Protein AF-A0A5C8RRX3-F1 (afdb_monomer_lite)

Structure (mmCIF, N/CA/C/O backbone):
data_AF-A0A5C8RRX3-F1
#
_entry.id   AF-A0A5C8RRX3-F1
#
loop_
_atom_site.group_PDB
_atom_site.id
_atom_site.type_symbol
_atom_site.label_atom_id
_atom_site.label_alt_id
_atom_site.label_comp_id
_atom_site.label_asym_id
_atom_site.label_entity_id
_atom_site.label_seq_id
_atom_site.pdbx_PDB_ins_code
_atom_site.Cartn_x
_atom_site.Cartn_y
_atom_site.Cartn_z
_atom_site.occupancy
_atom_site.B_iso_or_equiv
_atom_site.auth_seq_id
_atom_site.auth_comp_id
_atom_site.auth_asym_id
_atom_site.auth_atom_id
_atom_site.pdbx_PDB_model_num
ATOM 1 N N . MET A 1 1 ? 3.434 24.563 -32.061 1.00 37.78 1 MET A N 1
ATOM 2 C CA . MET A 1 1 ? 4.454 23.941 -31.193 1.00 37.78 1 MET A CA 1
ATOM 3 C C . MET A 1 1 ? 3.730 22.950 -30.303 1.00 37.78 1 MET A C 1
ATOM 5 O O . MET A 1 1 ? 3.205 23.345 -29.273 1.00 37.78 1 MET A O 1
ATOM 9 N N . SER A 1 2 ? 3.587 21.704 -30.757 1.00 37.09 2 SER A N 1
ATOM 10 C CA . SER A 1 2 ? 3.037 20.645 -29.911 1.00 37.09 2 SER A CA 1
ATOM 11 C C . SER A 1 2 ? 4.090 20.310 -28.868 1.00 37.09 2 SER A C 1
ATOM 13 O O . SER A 1 2 ? 5.185 19.875 -29.223 1.00 37.09 2 SER A O 1
ATOM 15 N N . ALA A 1 3 ? 3.780 20.573 -27.602 1.00 41.41 3 ALA A N 1
ATOM 16 C CA . ALA A 1 3 ? 4.531 20.029 -26.489 1.00 41.41 3 ALA A CA 1
ATOM 17 C C . ALA A 1 3 ? 4.367 18.508 -26.552 1.00 41.41 3 ALA A C 1
ATOM 19 O O . ALA A 1 3 ? 3.338 17.965 -26.155 1.00 41.41 3 ALA A O 1
ATOM 20 N N . GLY A 1 4 ? 5.350 17.828 -27.140 1.00 41.53 4 GLY A N 1
ATOM 21 C CA . GLY A 1 4 ? 5.532 16.412 -26.892 1.00 41.53 4 GLY A CA 1
ATOM 22 C C . GLY A 1 4 ? 5.747 16.277 -25.395 1.00 41.53 4 GLY A C 1
ATOM 23 O O . GLY A 1 4 ? 6.732 16.793 -24.872 1.00 41.53 4 GLY A O 1
ATOM 24 N N . SER A 1 5 ? 4.788 15.657 -24.710 1.00 52.06 5 SER A N 1
ATOM 25 C CA . SER A 1 5 ? 5.044 15.082 -23.399 1.00 52.06 5 SER A CA 1
ATOM 26 C C . SER A 1 5 ? 6.287 14.218 -23.568 1.00 52.06 5 SER A C 1
ATOM 28 O O . SER A 1 5 ? 6.258 13.222 -24.294 1.00 52.06 5 SER A O 1
ATOM 30 N N . VAL A 1 6 ? 7.409 14.644 -22.990 1.00 56.19 6 VAL A N 1
ATOM 31 C CA . VAL A 1 6 ? 8.494 13.719 -22.692 1.00 56.19 6 VAL A CA 1
ATOM 32 C C . VAL A 1 6 ? 7.874 12.795 -21.660 1.00 56.19 6 VAL A C 1
ATOM 34 O O . VAL A 1 6 ? 7.844 13.134 -20.480 1.00 56.19 6 VAL A O 1
ATOM 37 N N . GLY A 1 7 ? 7.260 11.705 -22.132 1.00 55.25 7 GLY A N 1
ATOM 38 C CA . GLY A 1 7 ? 6.771 10.649 -21.263 1.00 55.25 7 GLY A CA 1
ATOM 39 C C . GLY A 1 7 ? 7.911 10.323 -20.317 1.00 55.25 7 GLY A C 1
ATOM 40 O O . GLY A 1 7 ? 9.047 10.121 -20.762 1.00 55.25 7 GLY A O 1
ATOM 41 N N . ALA A 1 8 ? 7.640 10.419 -19.020 1.00 64.81 8 ALA A N 1
ATOM 42 C CA . ALA A 1 8 ? 8.578 9.977 -18.014 1.00 64.81 8 ALA A CA 1
ATOM 43 C C . ALA A 1 8 ? 9.062 8.579 -18.433 1.00 64.81 8 ALA A C 1
ATOM 45 O O . ALA A 1 8 ? 8.272 7.756 -18.888 1.00 64.81 8 ALA A O 1
ATOM 46 N N . GLY A 1 9 ? 10.373 8.325 -18.391 1.00 85.38 9 GLY A N 1
ATOM 47 C CA . GLY A 1 9 ? 10.873 6.997 -18.747 1.00 85.38 9 GLY A CA 1
ATOM 48 C C . GLY A 1 9 ? 10.147 5.924 -17.919 1.00 85.38 9 GLY A C 1
ATOM 49 O O . GLY A 1 9 ? 9.717 6.222 -16.802 1.00 85.38 9 GLY A O 1
ATOM 50 N N . PRO A 1 10 ? 10.040 4.676 -18.405 1.00 87.38 10 PRO A N 1
ATOM 51 C CA . PRO A 1 10 ? 9.259 3.623 -17.740 1.00 87.38 10 PRO A CA 1
ATOM 52 C C . PRO A 1 10 ? 9.687 3.369 -16.283 1.00 87.38 10 PRO A C 1
ATOM 54 O O . PRO A 1 10 ? 8.920 2.861 -15.471 1.00 87.38 10 PRO A O 1
ATOM 57 N N . GLU A 1 11 ? 10.921 3.728 -15.929 1.00 91.94 11 GLU A N 1
ATOM 58 C CA . GLU A 1 11 ? 11.432 3.697 -14.557 1.00 91.94 11 GLU A CA 1
ATOM 59 C C . GLU A 1 11 ? 10.799 4.766 -13.658 1.00 91.94 11 GLU A C 1
ATOM 61 O O . GLU A 1 11 ? 10.399 4.452 -12.542 1.00 91.94 11 GLU A O 1
ATOM 66 N N . ILE A 1 12 ? 10.662 6.000 -14.151 1.00 95.06 12 ILE A N 1
ATOM 67 C CA . ILE A 1 12 ? 10.054 7.118 -13.416 1.00 95.06 12 ILE A CA 1
ATOM 68 C C . ILE A 1 12 ? 8.550 6.873 -13.250 1.00 95.06 12 ILE A C 1
ATOM 70 O O . ILE A 1 12 ? 8.015 7.084 -12.167 1.00 95.06 12 ILE A O 1
ATOM 74 N N . GLU A 1 13 ? 7.872 6.382 -14.291 1.00 95.62 13 GLU A N 1
ATOM 75 C CA . GLU A 1 13 ? 6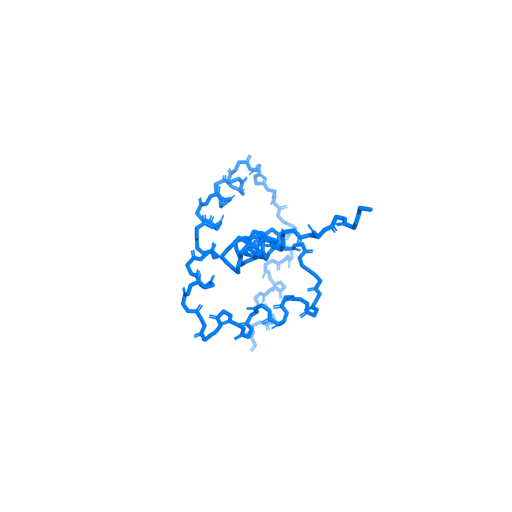.448 6.028 -14.208 1.00 95.62 13 GLU A CA 1
ATOM 76 C C . GLU A 1 13 ? 6.201 4.888 -13.207 1.00 95.62 13 GLU A C 1
ATOM 78 O O . GLU A 1 13 ? 5.245 4.930 -12.433 1.00 95.62 13 GLU A O 1
ATOM 83 N N . ARG A 1 14 ? 7.076 3.872 -13.178 1.00 96.75 14 ARG A N 1
ATOM 84 C CA . ARG A 1 14 ? 7.020 2.803 -12.168 1.00 96.75 14 ARG A CA 1
ATOM 85 C C . ARG A 1 14 ? 7.220 3.355 -10.760 1.00 96.75 14 ARG A C 1
ATOM 87 O O . ARG A 1 14 ? 6.467 2.979 -9.867 1.00 96.75 14 ARG A O 1
ATOM 94 N N . ASP A 1 15 ? 8.220 4.210 -10.565 1.00 98.06 15 ASP A N 1
ATOM 95 C CA . ASP A 1 15 ? 8.515 4.802 -9.259 1.00 98.06 15 ASP A CA 1
ATOM 96 C C . ASP A 1 15 ? 7.337 5.638 -8.734 1.00 98.06 15 ASP A C 1
ATOM 98 O O . ASP A 1 15 ? 6.931 5.480 -7.585 1.00 98.06 15 ASP A O 1
ATOM 102 N N . GLN A 1 16 ? 6.715 6.446 -9.598 1.00 97.88 16 GLN A N 1
ATOM 103 C CA . GLN A 1 16 ? 5.526 7.233 -9.254 1.00 97.88 16 GLN A CA 1
ATOM 104 C C . GLN A 1 16 ? 4.336 6.346 -8.873 1.00 97.88 16 GLN A C 1
ATOM 106 O O . GLN A 1 16 ? 3.754 6.535 -7.805 1.00 97.88 16 GLN A O 1
ATOM 111 N N . ARG A 1 17 ? 4.015 5.331 -9.688 1.00 98.19 17 ARG A N 1
ATOM 112 C CA . ARG A 1 17 ? 2.927 4.390 -9.369 1.00 98.19 17 ARG A CA 1
ATOM 113 C C . ARG A 1 17 ? 3.203 3.597 -8.092 1.00 98.19 17 ARG A C 1
ATOM 115 O O . ARG A 1 17 ? 2.273 3.324 -7.343 1.00 98.19 17 ARG A O 1
ATOM 122 N N . ALA A 1 18 ? 4.461 3.248 -7.809 1.00 98.56 18 ALA A N 1
ATOM 123 C CA . ALA A 1 18 ? 4.836 2.602 -6.552 1.00 98.56 18 ALA A CA 1
ATOM 124 C C . ALA A 1 18 ? 4.596 3.521 -5.343 1.00 98.56 18 ALA A C 1
ATOM 126 O O . ALA A 1 18 ? 4.079 3.059 -4.327 1.00 98.56 18 ALA A O 1
ATOM 127 N N . ALA A 1 19 ? 4.899 4.817 -5.463 1.00 98.38 19 ALA A N 1
ATOM 128 C CA . ALA A 1 19 ? 4.601 5.804 -4.428 1.00 98.38 19 ALA A CA 1
ATOM 129 C C . ALA A 1 19 ? 3.091 5.903 -4.153 1.00 98.38 19 ALA A C 1
ATOM 131 O O . ALA A 1 19 ? 2.659 5.838 -3.003 1.00 98.38 19 ALA A O 1
ATOM 132 N N . GLU A 1 20 ? 2.283 6.014 -5.209 1.00 98.38 20 GLU A N 1
ATOM 133 C CA . GLU A 1 20 ? 0.819 6.085 -5.122 1.00 98.38 20 GLU A CA 1
ATOM 134 C C . GLU A 1 20 ? 0.209 4.792 -4.574 1.00 98.38 20 GLU A C 1
ATOM 136 O O . GLU A 1 20 ? -0.737 4.825 -3.783 1.00 98.38 20 GLU A O 1
ATOM 141 N N . TYR A 1 21 ? 0.771 3.643 -4.954 1.00 98.38 21 TYR A N 1
ATOM 142 C CA . TYR A 1 21 ? 0.389 2.344 -4.417 1.00 98.38 21 TYR A CA 1
ATOM 143 C C . TYR A 1 21 ? 0.620 2.282 -2.900 1.00 98.38 21 TYR A C 1
ATOM 145 O O . TYR A 1 21 ? -0.303 1.932 -2.162 1.00 98.38 21 TYR A O 1
ATOM 153 N N . VAL A 1 22 ? 1.814 2.668 -2.427 1.00 98.12 22 VAL A N 1
ATOM 154 C CA . VAL A 1 22 ? 2.166 2.664 -0.994 1.00 98.12 22 VAL A CA 1
ATOM 155 C C . VAL A 1 22 ? 1.330 3.671 -0.203 1.00 98.12 22 VAL A C 1
ATOM 157 O O . VAL A 1 22 ? 0.884 3.364 0.900 1.00 98.12 22 VAL A O 1
ATOM 160 N N . LEU A 1 23 ? 1.060 4.851 -0.767 1.00 96.31 23 LEU A N 1
ATOM 161 C CA . LEU A 1 23 ? 0.179 5.854 -0.158 1.00 96.31 23 LEU A CA 1
ATOM 162 C C . LEU A 1 23 ? -1.307 5.457 -0.185 1.00 96.31 23 LEU A C 1
ATOM 164 O O . LEU A 1 23 ? -2.117 6.084 0.496 1.00 96.31 23 LEU A O 1
ATOM 168 N N . GLY A 1 24 ? -1.675 4.432 -0.958 1.00 96.88 24 GLY A N 1
ATOM 169 C CA . GLY A 1 24 ? -3.056 3.981 -1.108 1.00 96.88 24 GLY A CA 1
ATOM 170 C C . GLY A 1 24 ? -3.931 4.927 -1.934 1.00 96.88 24 GLY A C 1
ATOM 171 O O . GLY A 1 24 ? -5.144 4.943 -1.740 1.00 96.88 24 GLY A O 1
ATOM 172 N N . THR A 1 25 ? -3.341 5.719 -2.835 1.00 97.75 25 THR A N 1
ATOM 173 C CA . THR A 1 25 ? -4.049 6.731 -3.640 1.00 97.75 25 THR A CA 1
ATOM 174 C C . THR A 1 25 ? -4.431 6.262 -5.043 1.00 97.75 25 THR A C 1
ATOM 176 O O . THR A 1 25 ? -5.171 6.969 -5.724 1.00 97.75 25 THR A O 1
ATOM 179 N N . LEU A 1 26 ? -3.959 5.089 -5.481 1.00 98.19 26 LEU A N 1
ATOM 180 C CA . LEU A 1 26 ? -4.407 4.474 -6.735 1.00 98.19 26 LEU A CA 1
ATOM 181 C C . LEU A 1 26 ? -5.905 4.150 -6.692 1.00 98.19 26 LEU A C 1
ATOM 183 O O . LEU A 1 26 ? -6.431 3.711 -5.664 1.00 98.19 26 LEU A O 1
ATOM 187 N N . SER A 1 27 ? -6.581 4.286 -7.835 1.00 98.06 27 SER A N 1
ATOM 188 C CA . SER A 1 27 ? -7.930 3.743 -7.999 1.00 98.06 27 SER A CA 1
ATOM 189 C C . SER A 1 27 ? -7.931 2.212 -7.891 1.00 98.06 27 SER A C 1
ATOM 191 O O . SER A 1 27 ? -6.890 1.553 -7.951 1.00 98.06 27 SER A O 1
ATOM 193 N N . PHE A 1 28 ? -9.120 1.620 -7.742 1.00 97.75 28 PHE A N 1
ATOM 194 C CA . PHE A 1 28 ? -9.264 0.166 -7.635 1.00 97.75 28 PHE A CA 1
ATOM 195 C C . PHE A 1 28 ? -8.651 -0.573 -8.837 1.00 97.75 28 PHE A C 1
ATOM 197 O O . PHE A 1 28 ? -7.886 -1.520 -8.650 1.00 97.75 28 PHE A O 1
ATOM 204 N N . ASP A 1 29 ? -8.940 -0.107 -10.054 1.00 98.12 29 ASP A N 1
ATOM 205 C CA . ASP A 1 29 ? -8.465 -0.743 -11.285 1.00 98.12 29 ASP A CA 1
ATOM 206 C C . ASP A 1 29 ? -6.950 -0.575 -11.463 1.00 98.12 29 ASP A C 1
ATOM 208 O O . ASP A 1 29 ? -6.253 -1.531 -11.810 1.00 98.12 29 ASP A O 1
ATOM 212 N N . GLU A 1 30 ? -6.414 0.612 -11.164 1.00 98.00 30 GLU A N 1
ATOM 213 C CA . GLU A 1 30 ? -4.969 0.870 -11.215 1.00 98.00 30 GLU A CA 1
ATOM 214 C C . GLU A 1 30 ? -4.215 0.014 -10.201 1.00 98.00 30 GLU A C 1
ATOM 216 O O . GLU A 1 30 ? -3.180 -0.567 -10.530 1.00 98.00 30 GLU A O 1
ATOM 221 N N . ARG A 1 31 ? -4.753 -0.120 -8.984 1.00 98.44 31 ARG A N 1
ATOM 222 C CA . ARG A 1 31 ? -4.180 -0.987 -7.958 1.00 98.44 31 ARG A CA 1
ATOM 223 C C . ARG A 1 31 ? -4.190 -2.446 -8.401 1.00 98.44 31 ARG A C 1
ATOM 225 O O . ARG A 1 31 ? -3.171 -3.114 -8.270 1.00 98.44 31 ARG A O 1
ATOM 232 N N . ALA A 1 32 ? -5.300 -2.943 -8.947 1.00 98.25 32 ALA A N 1
ATOM 233 C CA . ALA A 1 32 ? -5.389 -4.321 -9.428 1.00 98.25 32 ALA A CA 1
ATOM 234 C C . ALA A 1 32 ? -4.375 -4.605 -10.553 1.00 98.25 32 ALA A C 1
ATOM 236 O O . ALA A 1 32 ? -3.695 -5.633 -10.530 1.00 98.25 32 ALA A O 1
ATOM 237 N N . ALA A 1 33 ? -4.225 -3.676 -11.502 1.00 97.81 33 ALA A N 1
ATOM 238 C CA . ALA A 1 33 ? -3.231 -3.782 -12.567 1.00 97.81 33 ALA A CA 1
ATOM 239 C C . ALA A 1 33 ? -1.792 -3.750 -12.023 1.00 97.81 33 ALA A C 1
ATOM 241 O O . ALA A 1 33 ? -0.956 -4.556 -12.434 1.00 97.81 33 ALA A O 1
ATOM 242 N N . PHE A 1 34 ? -1.510 -2.856 -11.072 1.00 98.38 34 PHE A N 1
ATOM 243 C CA . PHE A 1 34 ? -0.195 -2.733 -10.445 1.00 98.38 34 PHE A CA 1
ATOM 244 C C . PHE A 1 34 ? 0.189 -3.985 -9.641 1.00 98.38 34 PHE A C 1
ATOM 246 O O . PHE A 1 34 ? 1.337 -4.416 -9.690 1.00 98.38 34 PHE A O 1
ATOM 253 N N . GLU A 1 35 ? -0.760 -4.617 -8.947 1.00 98.12 35 GL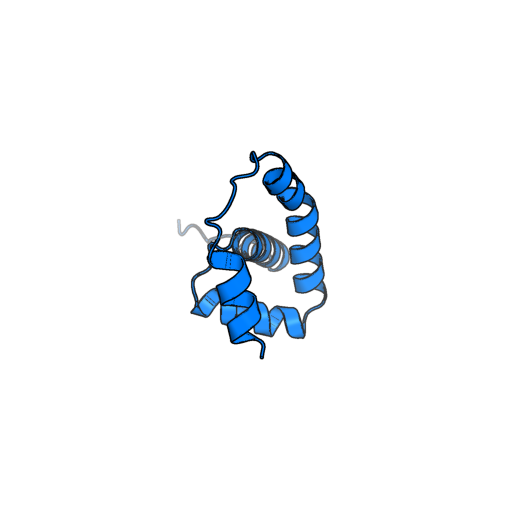U A N 1
ATOM 254 C CA . GLU A 1 35 ? -0.518 -5.867 -8.210 1.00 98.12 35 GLU A CA 1
ATOM 255 C C . GLU A 1 35 ? -0.201 -7.037 -9.145 1.00 98.12 35 GLU A C 1
ATOM 257 O O . GLU A 1 35 ? 0.695 -7.834 -8.859 1.00 98.12 35 GLU A O 1
ATOM 262 N N . LEU A 1 36 ? -0.891 -7.124 -10.288 1.00 97.94 36 LEU A N 1
ATOM 263 C CA . LEU A 1 36 ? -0.583 -8.126 -11.309 1.00 97.94 36 LEU A CA 1
ATOM 264 C C . LEU A 1 36 ? 0.834 -7.933 -11.867 1.00 97.94 36 LEU A C 1
ATOM 266 O O . LEU A 1 36 ? 1.567 -8.906 -12.027 1.00 97.94 36 LEU A O 1
ATOM 270 N N . GLU A 1 37 ? 1.232 -6.687 -12.132 1.00 97.25 37 GLU A N 1
ATOM 271 C CA . GLU A 1 37 ? 2.594 -6.348 -12.554 1.00 97.25 37 GLU A CA 1
ATOM 272 C C . GLU A 1 37 ? 3.623 -6.706 -11.472 1.00 97.25 37 GLU A C 1
ATOM 274 O O . GLU A 1 37 ? 4.600 -7.401 -11.749 1.00 97.25 37 GLU A O 1
ATOM 279 N N . ARG A 1 38 ? 3.388 -6.298 -10.221 1.00 97.81 38 ARG A N 1
ATOM 280 C CA . ARG A 1 38 ? 4.270 -6.563 -9.075 1.00 97.81 38 ARG A CA 1
ATOM 281 C C . ARG A 1 38 ? 4.487 -8.056 -8.829 1.00 97.81 38 ARG A C 1
ATOM 283 O O . ARG A 1 38 ? 5.571 -8.441 -8.392 1.00 97.81 38 ARG A O 1
ATOM 290 N N . ALA A 1 39 ? 3.493 -8.893 -9.123 1.00 97.62 39 ALA A N 1
ATOM 291 C CA . ALA A 1 39 ? 3.606 -10.343 -8.993 1.00 97.62 39 ALA A CA 1
ATOM 292 C C . ALA A 1 39 ? 4.649 -10.962 -9.943 1.00 97.62 39 ALA A C 1
ATOM 294 O O . ALA A 1 39 ? 5.144 -12.056 -9.667 1.00 97.62 39 ALA A O 1
ATOM 295 N N . VAL A 1 40 ? 4.987 -10.287 -11.049 1.00 97.44 40 VAL A N 1
ATOM 296 C CA . VAL A 1 40 ? 5.874 -10.823 -12.097 1.00 97.44 40 VAL A CA 1
ATOM 297 C C . VAL A 1 40 ? 7.099 -9.954 -12.397 1.00 97.44 40 VAL A C 1
ATOM 299 O O . VAL A 1 40 ? 8.060 -10.472 -12.962 1.00 97.44 40 VAL A O 1
ATOM 302 N N . ASP A 1 41 ? 7.105 -8.671 -12.015 1.00 97.56 41 ASP A N 1
ATOM 303 C CA . ASP A 1 41 ? 8.236 -7.750 -12.188 1.00 97.56 41 ASP A CA 1
ATOM 304 C C . ASP A 1 41 ? 8.932 -7.441 -10.844 1.00 97.56 41 ASP A C 1
ATOM 306 O O . ASP A 1 41 ? 8.455 -6.621 -10.048 1.00 97.56 41 ASP A O 1
ATOM 310 N N . PRO A 1 42 ? 10.124 -8.020 -10.589 1.00 97.81 42 PRO A N 1
ATOM 311 C CA . PRO A 1 42 ? 10.907 -7.714 -9.397 1.00 97.81 42 PRO A CA 1
ATOM 312 C C . PRO A 1 42 ? 11.316 -6.240 -9.270 1.00 97.81 42 PRO A C 1
ATOM 314 O O . PRO A 1 42 ? 11.597 -5.791 -8.159 1.00 97.81 42 PRO A O 1
ATOM 317 N N . ALA A 1 43 ? 11.403 -5.479 -10.369 1.00 97.50 43 ALA A N 1
ATOM 318 C CA . ALA A 1 43 ? 11.712 -4.050 -10.299 1.00 97.50 43 ALA A CA 1
ATOM 319 C C . ALA A 1 43 ? 10.566 -3.266 -9.650 1.00 97.50 43 ALA A C 1
ATOM 321 O O . ALA A 1 43 ? 10.820 -2.391 -8.824 1.00 97.50 43 ALA A O 1
ATOM 322 N N . THR A 1 44 ? 9.323 -3.634 -9.957 1.00 98.06 44 THR A N 1
ATOM 323 C CA . THR A 1 44 ? 8.120 -3.067 -9.337 1.00 98.06 44 THR A CA 1
ATOM 324 C C . THR A 1 44 ? 8.055 -3.418 -7.853 1.00 98.0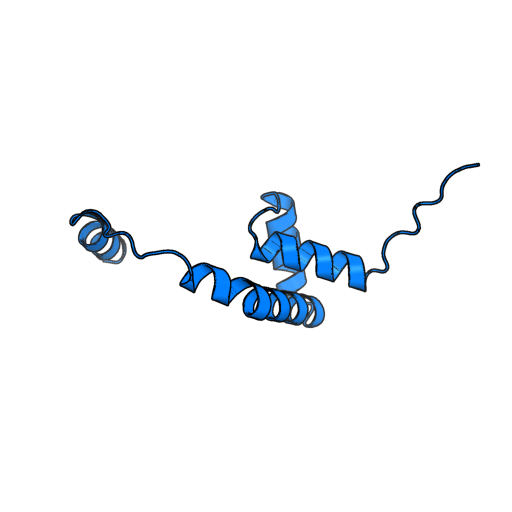6 44 THR A C 1
ATOM 326 O O . THR A 1 44 ? 7.829 -2.536 -7.027 1.00 98.06 44 THR A O 1
ATOM 329 N N . GLY A 1 45 ? 8.391 -4.659 -7.481 1.00 98.44 45 GLY A N 1
ATOM 330 C CA . GLY A 1 45 ? 8.541 -5.048 -6.074 1.00 98.44 45 GLY A CA 1
ATOM 331 C C . GLY A 1 45 ? 9.581 -4.211 -5.314 1.00 98.44 45 GLY A C 1
ATOM 332 O O . GLY A 1 45 ? 9.292 -3.723 -4.225 1.00 98.44 45 GLY A O 1
ATOM 333 N N . ARG A 1 46 ? 10.764 -3.981 -5.904 1.00 98.50 46 ARG A N 1
ATOM 334 C CA . ARG A 1 46 ? 11.816 -3.147 -5.289 1.00 98.50 46 ARG A CA 1
ATOM 335 C C . ARG A 1 46 ? 11.394 -1.689 -5.111 1.00 98.50 46 ARG A C 1
ATOM 337 O O . ARG A 1 46 ? 11.725 -1.098 -4.089 1.00 98.50 46 ARG A O 1
ATOM 344 N N . ALA A 1 47 ? 10.679 -1.121 -6.082 1.00 98.50 47 ALA A N 1
ATOM 345 C CA . ALA A 1 47 ? 10.174 0.247 -5.984 1.00 98.50 47 ALA A CA 1
ATOM 346 C C . ALA A 1 47 ? 9.190 0.396 -4.811 1.00 98.50 47 ALA A C 1
ATOM 348 O O . ALA A 1 47 ? 9.301 1.342 -4.038 1.00 98.50 47 ALA A O 1
ATOM 349 N N . VAL A 1 48 ? 8.289 -0.577 -4.620 1.00 98.56 48 VAL A N 1
ATOM 350 C CA . VAL A 1 48 ? 7.375 -0.604 -3.464 1.00 98.56 48 VAL A CA 1
ATOM 351 C C . VAL A 1 48 ? 8.150 -0.640 -2.149 1.00 98.56 48 VAL A C 1
ATOM 353 O O . VAL A 1 48 ? 7.918 0.214 -1.301 1.00 98.56 48 VAL A O 1
ATOM 356 N N . THR A 1 49 ? 9.115 -1.554 -2.001 1.00 98.56 49 THR A N 1
ATOM 357 C CA . THR A 1 49 ? 9.930 -1.642 -0.777 1.00 98.56 49 THR A CA 1
ATOM 358 C C . THR A 1 49 ? 10.661 -0.331 -0.477 1.00 98.56 49 THR A C 1
ATOM 360 O O . THR A 1 49 ? 10.653 0.119 0.664 1.00 98.56 49 THR A O 1
ATOM 363 N N . ALA A 1 50 ? 11.227 0.333 -1.490 1.00 98.50 50 ALA A N 1
ATOM 364 C CA . ALA A 1 50 ? 11.895 1.621 -1.301 1.00 98.50 50 ALA A CA 1
ATOM 365 C C . ALA A 1 50 ? 10.939 2.712 -0.776 1.00 98.50 50 ALA A C 1
ATOM 367 O O . ALA A 1 50 ? 11.318 3.526 0.070 1.00 98.50 50 ALA A O 1
ATOM 368 N N . TRP A 1 51 ? 9.688 2.728 -1.246 1.00 98.38 51 TRP A N 1
ATOM 369 C CA . TRP A 1 51 ? 8.669 3.658 -0.758 1.00 98.38 51 TRP A CA 1
ATOM 370 C C . TRP A 1 51 ? 8.137 3.289 0.631 1.00 98.38 51 TRP A C 1
ATOM 372 O O . TRP A 1 51 ? 7.938 4.186 1.450 1.00 98.38 51 TRP A O 1
ATOM 382 N N . GLU A 1 52 ? 7.966 2.001 0.936 1.00 98.00 52 GLU A N 1
ATOM 383 C CA . GLU A 1 52 ? 7.596 1.516 2.273 1.00 98.00 52 GLU A CA 1
ATOM 384 C C . GLU A 1 52 ? 8.658 1.883 3.319 1.00 98.00 52 GLU A C 1
ATOM 386 O O . GLU A 1 52 ? 8.318 2.412 4.374 1.00 98.00 52 GLU A O 1
ATOM 391 N N . GLU A 1 53 ? 9.946 1.689 3.020 1.00 97.81 53 GLU A N 1
ATOM 392 C CA . GLU A 1 53 ? 11.052 2.084 3.904 1.00 97.81 53 GLU A CA 1
ATOM 393 C C . GLU A 1 53 ? 11.084 3.600 4.141 1.00 97.81 53 GLU A C 1
ATOM 395 O O . GLU A 1 53 ? 11.348 4.064 5.253 1.00 97.81 53 GLU A O 1
ATOM 400 N N . ARG A 1 54 ? 10.781 4.387 3.102 1.00 96.94 54 ARG A N 1
ATOM 401 C CA . ARG A 1 54 ? 10.765 5.851 3.174 1.00 96.94 54 ARG A CA 1
ATOM 402 C C . ARG A 1 54 ? 9.581 6.396 3.971 1.00 96.94 54 ARG A C 1
ATOM 404 O O . ARG A 1 54 ? 9.747 7.376 4.696 1.00 96.94 54 ARG A O 1
ATOM 411 N N . LEU A 1 55 ? 8.390 5.825 3.794 1.00 95.19 55 LEU A N 1
ATOM 412 C CA . LEU A 1 55 ? 7.140 6.360 4.345 1.00 95.19 55 LEU A CA 1
ATOM 413 C C . LEU A 1 55 ? 6.697 5.663 5.634 1.00 95.19 55 LEU A C 1
ATOM 415 O O . LEU A 1 55 ? 6.023 6.287 6.449 1.00 95.19 55 LEU A O 1
ATOM 419 N N . GLY A 1 56 ? 7.113 4.418 5.867 1.00 93.75 56 GLY A N 1
ATOM 420 C CA . GLY A 1 56 ? 6.792 3.638 7.064 1.00 93.75 56 GLY A CA 1
ATOM 421 C C . GLY A 1 56 ? 7.055 4.371 8.388 1.00 93.75 56 GLY A C 1
ATOM 422 O O . GLY A 1 56 ? 6.175 4.365 9.251 1.00 93.75 56 GLY A O 1
ATOM 423 N N . PRO A 1 57 ? 8.185 5.087 8.562 1.00 95.00 57 PRO A N 1
ATOM 424 C CA . PRO A 1 57 ? 8.442 5.858 9.780 1.00 95.00 57 PRO A CA 1
ATOM 425 C C . PRO A 1 57 ? 7.404 6.950 10.077 1.00 95.00 57 PRO A C 1
ATOM 427 O O . PRO A 1 57 ? 7.240 7.322 11.236 1.00 95.00 57 PRO A O 1
ATOM 430 N N . LEU A 1 58 ? 6.682 7.455 9.068 1.00 92.19 58 LEU A N 1
ATOM 431 C CA . LEU A 1 58 ? 5.630 8.456 9.277 1.00 92.19 58 LEU A CA 1
ATOM 432 C C . LEU A 1 58 ? 4.444 7.879 10.056 1.00 92.19 58 LEU A C 1
ATOM 434 O O . LEU A 1 58 ? 3.834 8.603 10.838 1.00 92.19 58 LEU A O 1
ATOM 438 N N . ALA A 1 59 ? 4.148 6.585 9.898 1.00 87.50 59 ALA A N 1
ATOM 439 C CA . ALA A 1 59 ? 3.090 5.920 10.659 1.00 87.50 59 ALA A CA 1
ATOM 440 C C . ALA A 1 59 ? 3.421 5.848 12.159 1.00 87.50 59 ALA A C 1
ATOM 442 O O . ALA A 1 59 ? 2.527 5.947 12.989 1.00 87.50 59 ALA A O 1
ATOM 443 N N . LEU A 1 60 ? 4.709 5.747 12.508 1.00 89.88 60 LEU A N 1
ATOM 444 C C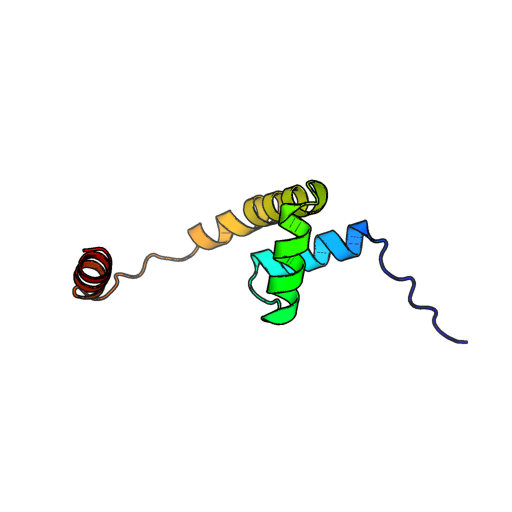A . LEU A 1 60 ? 5.181 5.712 13.898 1.00 89.88 60 LEU A CA 1
ATOM 445 C C . LEU A 1 60 ? 5.181 7.090 14.575 1.00 89.88 60 LEU A C 1
ATOM 447 O O . LEU A 1 60 ? 5.339 7.179 15.789 1.00 89.88 60 LEU A O 1
ATOM 451 N N . ALA A 1 61 ? 5.053 8.170 13.801 1.00 91.88 61 ALA A N 1
ATOM 452 C CA . ALA A 1 61 ? 5.001 9.530 14.330 1.00 91.88 61 ALA A CA 1
ATOM 453 C C . ALA A 1 61 ? 3.592 9.934 14.799 1.00 91.88 61 ALA A C 1
ATOM 455 O O . ALA A 1 61 ? 3.432 10.993 15.410 1.00 91.88 61 ALA A O 1
ATOM 456 N N . VAL A 1 62 ? 2.575 9.123 14.497 1.00 89.62 62 VAL A N 1
ATOM 457 C CA . VAL A 1 62 ? 1.189 9.368 14.901 1.00 89.62 62 VAL A CA 1
ATOM 458 C C . VAL A 1 62 ? 0.969 8.804 16.311 1.00 89.62 62 VAL A C 1
ATOM 460 O O . VAL A 1 62 ? 1.402 7.684 16.574 1.00 89.62 62 VAL A O 1
ATOM 463 N N . PRO A 1 63 ? 0.322 9.547 17.230 1.00 92.00 63 PRO A N 1
ATOM 464 C CA . PRO A 1 63 ? -0.040 9.020 18.542 1.00 92.00 63 PRO A CA 1
ATOM 465 C C . PRO A 1 63 ? -0.979 7.813 18.447 1.00 92.00 63 PRO A C 1
ATOM 467 O O . PRO A 1 63 ? -1.864 7.776 17.591 1.00 92.00 63 PRO A O 1
ATOM 470 N N . ASP A 1 64 ? -0.819 6.869 19.371 1.00 92.06 64 ASP A N 1
ATOM 471 C CA . ASP A 1 64 ? -1.717 5.725 19.489 1.00 92.06 64 ASP A CA 1
ATOM 472 C C . ASP A 1 64 ? -3.116 6.164 19.942 1.00 92.06 64 ASP A C 1
ATOM 474 O O . ASP A 1 64 ? -3.266 6.940 20.888 1.00 92.06 64 ASP A O 1
ATOM 478 N N . GLU A 1 65 ? -4.145 5.589 19.321 1.00 93.50 65 GLU A N 1
ATOM 479 C CA . GLU A 1 65 ? -5.544 5.753 19.716 1.00 93.50 65 GLU A CA 1
ATOM 480 C C . GLU A 1 65 ? -6.117 4.407 20.159 1.00 93.50 65 GLU A C 1
ATOM 482 O O . GLU A 1 65 ? -6.013 3.400 19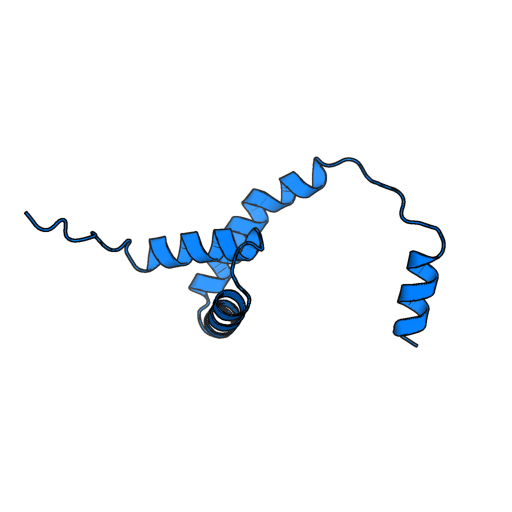.454 1.00 93.50 65 GLU A O 1
ATOM 487 N N . THR A 1 66 ? -6.727 4.373 21.347 1.00 94.75 66 THR A N 1
ATOM 488 C CA . THR A 1 66 ? -7.293 3.129 21.892 1.00 94.75 66 THR A CA 1
ATOM 489 C C . THR A 1 66 ? -8.599 2.792 21.162 1.00 94.75 66 THR A C 1
ATOM 491 O O . THR A 1 66 ? -9.545 3.584 21.224 1.00 94.75 66 THR A O 1
ATOM 494 N N . PRO A 1 67 ? -8.703 1.629 20.489 1.00 95.00 67 PRO A N 1
ATOM 495 C CA . PRO A 1 67 ? -9.955 1.212 19.872 1.00 95.00 67 PRO A CA 1
ATOM 496 C C . P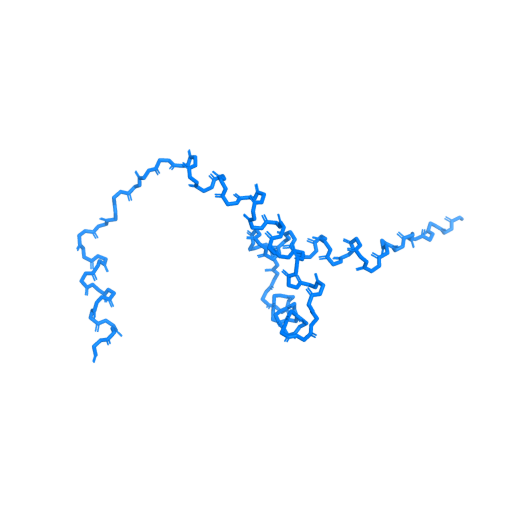RO A 1 67 ? -10.999 0.845 20.944 1.00 95.00 67 PRO A C 1
ATOM 498 O O . PRO A 1 67 ? -10.629 0.444 22.048 1.00 95.00 67 PRO A O 1
ATOM 501 N N . PRO A 1 68 ? -12.308 0.910 20.634 1.00 97.88 68 PRO A N 1
ATOM 502 C CA . PRO A 1 68 ? -13.349 0.425 21.538 1.00 97.88 68 PRO A CA 1
ATOM 503 C C . PRO A 1 68 ? -13.163 -1.050 21.934 1.00 97.88 68 PRO A C 1
ATOM 505 O O . PRO A 1 68 ? -12.835 -1.884 21.089 1.00 97.88 68 PRO A O 1
ATOM 508 N N . ASP A 1 69 ? -13.497 -1.395 23.182 1.00 97.00 69 ASP A N 1
ATOM 509 C CA . ASP A 1 69 ? -13.279 -2.730 23.778 1.00 97.00 69 ASP A CA 1
ATOM 510 C C . ASP A 1 69 ? -13.867 -3.906 22.976 1.00 97.00 69 ASP A C 1
ATOM 512 O O . ASP A 1 69 ? -13.415 -5.044 23.096 1.00 97.00 69 ASP A O 1
ATOM 516 N N . HIS A 1 70 ? -14.883 -3.652 22.148 1.00 96.81 70 HIS A N 1
ATOM 517 C CA . HIS A 1 70 ? -15.558 -4.676 21.349 1.00 96.81 70 HIS A CA 1
ATOM 518 C C . HIS A 1 70 ? -14.834 -5.025 20.040 1.00 96.81 70 HIS A C 1
ATOM 520 O O . HIS A 1 70 ? -15.144 -6.057 19.443 1.00 96.81 70 HIS A O 1
ATOM 526 N N . VAL A 1 71 ? -13.891 -4.196 19.577 1.00 97.44 71 VAL A N 1
ATOM 527 C CA . VAL A 1 71 ? -13.224 -4.384 18.278 1.00 97.44 71 VAL A CA 1
ATOM 528 C C . VAL A 1 71 ? -12.453 -5.698 18.254 1.00 97.44 71 VAL A C 1
ATOM 530 O O . VAL A 1 71 ? -12.608 -6.491 17.325 1.00 97.44 71 VAL A O 1
ATOM 533 N N . TRP A 1 72 ? -11.661 -5.968 19.295 1.00 95.81 72 TRP A N 1
ATOM 534 C CA . TRP A 1 72 ? -10.822 -7.161 19.313 1.00 95.81 72 TRP A CA 1
ATOM 535 C C . TRP A 1 72 ? -11.608 -8.473 19.471 1.00 95.81 72 TRP A C 1
ATOM 537 O O . TRP A 1 72 ? -11.386 -9.383 18.670 1.00 95.81 72 TRP A O 1
ATOM 547 N N . PRO A 1 73 ? -12.596 -8.574 20.384 1.00 97.44 73 PRO A N 1
ATOM 548 C CA . PRO A 1 73 ? -13.534 -9.696 20.399 1.00 97.44 73 PRO A CA 1
ATOM 549 C C . PRO A 1 73 ? -14.250 -9.914 19.058 1.00 97.44 73 PRO A C 1
ATOM 551 O O . PRO A 1 73 ? -14.424 -11.058 18.642 1.00 97.44 73 PRO A O 1
ATOM 554 N N . GLY A 1 74 ? -14.634 -8.835 18.364 1.00 97.19 74 GLY A N 1
ATOM 555 C CA . GLY A 1 74 ? -15.273 -8.910 17.048 1.00 97.19 74 GLY A CA 1
ATOM 556 C C . GLY A 1 74 ? -14.368 -9.527 15.981 1.00 97.19 74 GLY A C 1
ATOM 557 O O . GLY A 1 74 ? -14.801 -10.418 15.252 1.00 97.19 74 GLY A O 1
ATOM 558 N N . ILE A 1 75 ? -13.100 -9.109 15.923 1.00 96.81 75 ILE A N 1
ATOM 559 C CA . ILE A 1 75 ? -12.121 -9.682 14.988 1.00 96.81 75 ILE A CA 1
ATOM 560 C C . ILE A 1 75 ? -11.837 -11.149 15.329 1.00 96.81 75 ILE A C 1
ATOM 562 O O . ILE A 1 75 ? -11.863 -11.994 14.437 1.00 96.81 75 ILE A O 1
ATOM 566 N N . ALA A 1 76 ? -11.623 -11.473 16.608 1.00 97.12 76 ALA A N 1
ATOM 567 C CA . ALA A 1 76 ? -11.369 -12.846 17.045 1.00 97.12 76 ALA A CA 1
ATOM 568 C C . ALA A 1 76 ? -12.532 -13.793 16.700 1.00 97.12 76 ALA A C 1
ATOM 570 O O . ALA A 1 76 ? -12.300 -14.918 16.267 1.00 97.12 76 ALA A O 1
ATOM 571 N N . GLY A 1 77 ? -13.778 -13.325 16.837 1.00 97.62 77 GLY A N 1
ATOM 572 C CA . GLY A 1 77 ? -14.968 -14.092 16.470 1.00 97.62 77 GLY A CA 1
ATOM 573 C C . GLY A 1 77 ? -15.111 -14.359 14.967 1.00 97.62 77 GLY A C 1
ATOM 574 O O . GLY A 1 77 ? -15.664 -15.388 14.602 1.00 97.62 77 GLY A O 1
ATOM 575 N N . ALA A 1 78 ? -14.599 -13.483 14.095 1.00 96.50 78 ALA A N 1
ATOM 576 C CA . ALA A 1 78 ? -14.656 -13.664 12.638 1.00 96.50 78 ALA A CA 1
ATOM 577 C C . ALA A 1 78 ? -13.629 -14.678 12.091 1.00 96.50 78 ALA A C 1
ATOM 579 O O . ALA A 1 78 ? -13.705 -15.054 10.923 1.00 96.50 78 ALA A O 1
ATOM 580 N N . LEU A 1 79 ? -12.659 -15.087 12.915 1.00 94.94 79 LEU A N 1
ATOM 581 C CA . LEU A 1 79 ? -11.611 -16.050 12.560 1.00 94.94 79 LEU A CA 1
ATOM 582 C C . LEU A 1 79 ? -11.911 -17.487 13.026 1.00 94.94 79 LEU A C 1
ATOM 584 O O . LEU A 1 79 ? -11.154 -18.391 12.671 1.00 94.94 79 LEU A O 1
ATOM 588 N N . ALA A 1 80 ? -12.953 -17.686 13.842 1.00 80.50 80 ALA A N 1
ATOM 589 C CA . ALA A 1 80 ? -13.377 -18.983 14.378 1.00 80.50 80 ALA A CA 1
ATOM 590 C C . ALA A 1 80 ? -14.358 -19.698 13.436 1.00 80.50 80 ALA A C 1
ATOM 592 O O . ALA A 1 80 ? -14.251 -20.942 13.334 1.00 80.50 80 ALA A O 1
#

Radius of gyration: 18.34 Å; chains: 1; bounding box: 28×43×55 Å

Foldseek 3Di:
DDPDPPPDPPLVVLLVLLLCLLVVNDDPVSNVVLVVCVVPDVSSVVSNVVNCVVCVVVVVVDDDDDDPPVPVVVVVVVVD

pLDDT: mean 91.29, std 15.01, range [37.09, 98.56]

Secondary structure (DSSP, 8-state):
------PPPHHHHHHHHHHHHHHT-S-HHHHHHHHHHHTT-HHHHHHHHHHHHHHHHHHTTSPP-PPPTTHHHHHHHHT-

Sequence (80 aa):
MSAGSVGAGPEIERDQRAAEYVLGTLSFDERAAFELERAVDPATGRAVTAWEERLGPLALAVPDETPPDHVWPGIAGALA